Protein AF-A0A7V9PBU8-F1 (afdb_monomer_lite)

Radius of gyration: 23.71 Å; chains: 1; bounding box: 65×58×37 Å

Sequence (82 aa):
MTRRFRFINSLFLIALVFTTLARADEGLPSWLKQAAATSAPAFAKDVQAVVLHKEQQVTLDASGKLVTIDNYAVRILTREGR

Secondary structure (DSSP, 8-state):
--HHHHHHHHHHHHHHHGGG---TTTTS-HHHHHHHHSPPP---TT--EEEEEEEEEEEE-TTS-EEEEEEEEEEE-SGGG-

pLDDT: mean 77.31, std 15.04, range [44.88, 96.44]

Structure (mmCIF, N/CA/C/O backbone):
data_AF-A0A7V9PBU8-F1
#
_entry.id   AF-A0A7V9PBU8-F1
#
loop_
_atom_site.group_PDB
_atom_site.id
_atom_site.type_symbol
_atom_site.label_atom_id
_atom_site.label_alt_id
_atom_site.label_comp_id
_atom_site.label_asym_id
_atom_site.label_entity_id
_atom_site.label_seq_id
_atom_site.pdbx_PDB_ins_code
_atom_site.Cartn_x
_atom_site.Cartn_y
_atom_site.Cartn_z
_atom_site.occupancy
_atom_site.B_iso_or_equiv
_atom_site.auth_seq_id
_atom_site.auth_c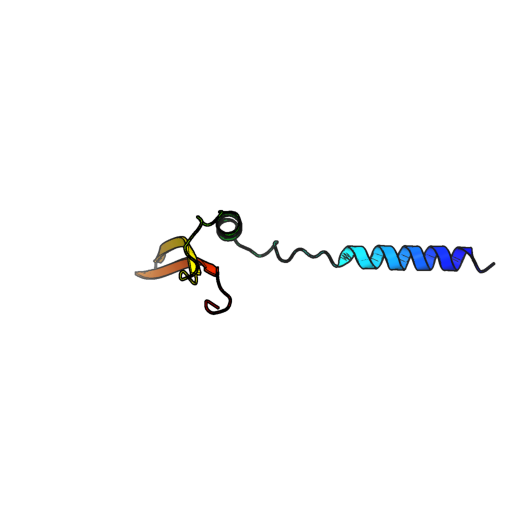omp_id
_atom_site.auth_asym_id
_atom_site.auth_atom_id
_atom_site.pdbx_PDB_model_num
ATOM 1 N N . MET A 1 1 ? 41.791 46.138 0.124 1.00 49.62 1 MET A N 1
ATOM 2 C CA . MET A 1 1 ? 40.925 45.631 1.215 1.00 49.62 1 MET A CA 1
ATOM 3 C C . MET A 1 1 ? 39.654 44.964 0.650 1.00 49.62 1 MET A C 1
ATOM 5 O O . MET A 1 1 ? 38.560 45.261 1.087 1.00 49.62 1 MET A O 1
ATOM 9 N N . THR A 1 2 ? 39.771 44.069 -0.347 1.00 54.00 2 THR A N 1
ATOM 10 C CA . THR A 1 2 ? 38.620 43.571 -1.154 1.00 54.00 2 THR A CA 1
ATOM 11 C C . THR A 1 2 ? 38.562 42.044 -1.318 1.00 54.00 2 THR A C 1
ATOM 13 O O . THR A 1 2 ? 37.571 41.517 -1.814 1.00 54.00 2 THR A O 1
ATOM 16 N N . ARG A 1 3 ? 39.592 41.297 -0.887 1.00 53.75 3 ARG A N 1
ATOM 17 C CA . ARG A 1 3 ? 39.633 39.825 -1.024 1.00 53.75 3 ARG A CA 1
ATOM 18 C C . ARG A 1 3 ? 38.918 39.086 0.113 1.00 53.75 3 ARG A C 1
ATOM 20 O O . ARG A 1 3 ? 38.223 38.116 -0.153 1.00 53.75 3 ARG A O 1
ATOM 27 N N . ARG A 1 4 ? 38.998 39.584 1.354 1.00 55.69 4 ARG A N 1
ATOM 28 C CA . ARG A 1 4 ? 38.332 38.977 2.528 1.00 55.69 4 ARG A CA 1
ATOM 29 C C . ARG A 1 4 ? 36.799 39.048 2.451 1.00 55.69 4 ARG A C 1
ATOM 31 O O . ARG A 1 4 ? 36.127 38.121 2.880 1.00 55.69 4 ARG A O 1
ATOM 38 N N . PHE A 1 5 ? 36.266 40.095 1.817 1.00 44.88 5 PHE A N 1
ATOM 39 C CA . PHE A 1 5 ? 34.824 40.272 1.608 1.00 44.88 5 PHE A CA 1
ATOM 40 C C . PHE A 1 5 ? 34.249 39.285 0.573 1.00 44.88 5 PHE A C 1
ATOM 42 O O . PHE A 1 5 ? 33.143 38.785 0.744 1.00 44.88 5 PHE A O 1
ATOM 49 N N . ARG A 1 6 ? 35.028 38.920 -0.463 1.00 55.47 6 ARG A N 1
ATOM 50 C CA . ARG A 1 6 ? 34.626 37.907 -1.462 1.00 55.47 6 ARG A CA 1
ATOM 51 C C . ARG A 1 6 ? 34.590 36.492 -0.876 1.00 55.47 6 ARG A C 1
ATOM 53 O O . ARG A 1 6 ? 33.710 35.725 -1.240 1.00 55.47 6 ARG A O 1
ATOM 60 N N . PHE A 1 7 ? 35.486 36.173 0.062 1.00 53.84 7 PHE A N 1
ATOM 61 C CA . PHE A 1 7 ? 35.487 34.883 0.764 1.00 53.84 7 PHE A CA 1
ATOM 62 C C . PHE A 1 7 ? 34.285 34.715 1.697 1.00 53.84 7 PHE A C 1
ATOM 64 O O . PHE A 1 7 ? 33.666 33.657 1.690 1.00 53.84 7 PHE A O 1
ATOM 71 N N . ILE A 1 8 ? 33.913 35.761 2.444 1.00 60.56 8 ILE A N 1
ATOM 72 C CA . ILE A 1 8 ? 32.721 35.734 3.307 1.00 60.56 8 ILE A CA 1
ATOM 73 C C . ILE A 1 8 ? 31.448 35.583 2.460 1.00 60.56 8 ILE A C 1
ATOM 75 O O . ILE A 1 8 ? 30.588 34.772 2.791 1.00 60.56 8 ILE A O 1
ATOM 79 N N . ASN A 1 9 ? 31.364 36.281 1.321 1.00 57.00 9 ASN A N 1
ATOM 80 C CA . ASN A 1 9 ? 30.206 36.192 0.427 1.00 57.00 9 ASN A CA 1
ATOM 81 C C . ASN A 1 9 ? 30.102 34.825 -0.287 1.00 57.00 9 ASN A C 1
ATOM 83 O O . ASN A 1 9 ? 29.006 34.301 -0.461 1.00 57.00 9 ASN A O 1
ATOM 87 N N . SER A 1 10 ? 31.233 34.201 -0.651 1.00 59.75 10 SER A N 1
ATOM 88 C CA . SER A 1 10 ? 31.250 32.824 -1.177 1.00 59.75 10 SER A CA 1
ATOM 89 C C . SER A 1 10 ? 30.893 31.777 -0.121 1.00 59.75 10 SER A C 1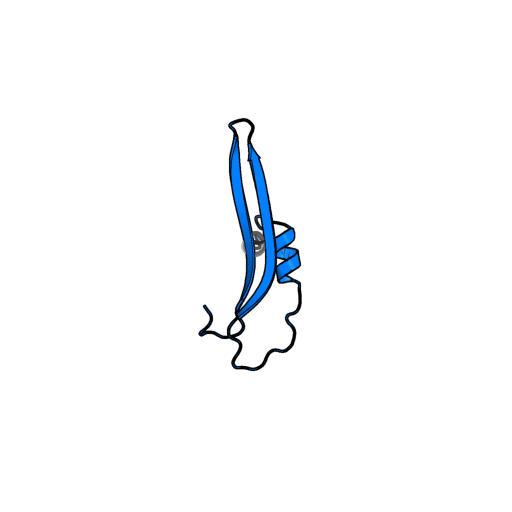
ATOM 91 O O . SER A 1 10 ? 30.218 30.805 -0.447 1.00 59.75 10 SER A O 1
ATOM 93 N N . LEU A 1 11 ? 31.303 31.969 1.137 1.00 59.88 11 LEU A N 1
ATOM 94 C CA . LEU A 1 11 ? 30.937 31.065 2.230 1.00 59.88 11 LEU A CA 1
ATOM 95 C C . LEU A 1 11 ? 29.428 31.125 2.520 1.00 59.88 11 LEU A C 1
ATOM 97 O O . LEU A 1 11 ? 28.800 30.094 2.749 1.00 59.88 11 LEU A O 1
ATOM 101 N N . PHE A 1 12 ? 28.835 32.318 2.425 1.00 59.44 12 PHE A N 1
ATOM 102 C CA . PHE A 1 12 ? 27.393 32.520 2.576 1.00 59.44 12 PHE A CA 1
ATOM 103 C C . PHE A 1 12 ? 26.585 31.867 1.440 1.00 59.44 12 PHE A C 1
ATOM 105 O O . PHE A 1 12 ? 25.544 31.262 1.685 1.00 59.44 12 PHE A O 1
ATOM 112 N N . LEU A 1 13 ? 27.096 31.910 0.204 1.00 60.06 13 LEU A N 1
ATOM 113 C CA . LEU A 1 13 ? 26.482 31.238 -0.948 1.00 60.06 13 LEU A CA 1
ATOM 114 C C . LEU A 1 13 ? 26.520 29.705 -0.844 1.00 60.06 13 LEU A C 1
ATOM 116 O O . LEU A 1 13 ? 25.555 29.057 -1.235 1.00 60.06 13 LEU A O 1
ATOM 120 N N . ILE A 1 14 ? 27.584 29.119 -0.286 1.00 61.06 14 ILE A N 1
ATOM 121 C CA . ILE A 1 14 ? 27.660 27.664 -0.055 1.00 61.06 14 ILE A CA 1
ATOM 122 C C . ILE A 1 14 ? 26.696 27.238 1.060 1.00 61.06 14 ILE A C 1
ATOM 124 O O . ILE A 1 14 ? 26.023 26.219 0.924 1.00 61.06 14 ILE A O 1
ATOM 128 N N . ALA A 1 15 ? 26.567 28.030 2.128 1.00 60.41 15 ALA A N 1
ATOM 129 C CA . ALA A 1 15 ? 25.629 27.741 3.214 1.00 60.41 15 ALA A CA 1
ATOM 130 C C . ALA A 1 15 ? 24.156 27.747 2.753 1.00 60.41 15 ALA A C 1
ATOM 132 O O . ALA A 1 15 ? 23.359 26.956 3.253 1.00 60.41 15 ALA A O 1
ATOM 133 N N . LEU A 1 16 ? 23.802 28.576 1.762 1.00 58.88 16 LEU A N 1
ATOM 134 C CA . LEU A 1 16 ? 22.440 28.652 1.221 1.00 58.88 16 LEU A CA 1
ATOM 135 C C . LEU A 1 16 ? 22.054 27.439 0.350 1.00 58.88 16 LEU A C 1
ATOM 137 O O . LEU A 1 16 ? 20.874 27.139 0.207 1.00 58.88 16 LEU A O 1
ATOM 141 N N . VAL A 1 17 ? 23.023 26.711 -0.214 1.00 60.09 17 VAL A N 1
ATOM 142 C CA . VAL A 1 17 ? 22.746 25.507 -1.023 1.00 60.09 17 VAL A CA 1
ATOM 143 C C . VAL A 1 17 ? 22.359 24.308 -0.147 1.00 60.09 17 VAL A C 1
ATOM 145 O O . VAL A 1 17 ? 21.601 23.449 -0.589 1.00 60.09 17 VAL A O 1
ATOM 148 N N . PHE A 1 18 ? 22.812 24.252 1.109 1.00 58.12 18 PHE A N 1
ATOM 149 C CA . PHE A 1 18 ? 22.543 23.114 1.998 1.00 58.12 18 PHE A CA 1
ATOM 150 C C . PHE A 1 18 ? 21.132 23.098 2.606 1.00 58.12 18 PHE A C 1
ATOM 152 O O . PHE A 1 18 ? 20.692 22.048 3.072 1.00 58.12 18 PHE A O 1
ATOM 159 N N . THR A 1 19 ? 20.396 24.212 2.591 1.00 57.84 19 THR A N 1
ATOM 160 C CA . THR A 1 19 ? 19.058 24.292 3.206 1.00 57.84 19 THR A CA 1
ATOM 161 C C . THR A 1 19 ? 17.931 23.747 2.326 1.00 57.84 19 THR A C 1
ATOM 163 O O . THR A 1 19 ? 16.808 23.613 2.805 1.00 57.84 19 THR A O 1
ATOM 166 N N . THR A 1 20 ? 18.197 23.384 1.066 1.00 56.28 20 THR A N 1
ATOM 167 C CA . THR A 1 20 ? 17.168 22.874 0.136 1.00 56.28 20 THR A CA 1
ATOM 168 C C . THR A 1 20 ? 17.022 21.352 0.132 1.00 56.28 20 THR A C 1
ATOM 170 O O . THR A 1 20 ? 16.177 20.821 -0.585 1.00 56.28 20 THR A O 1
ATOM 173 N N . LEU A 1 21 ? 17.756 20.629 0.985 1.00 55.69 21 LEU A N 1
ATOM 174 C CA . LEU A 1 21 ? 17.533 19.201 1.244 1.00 55.69 21 LEU A CA 1
ATOM 175 C C . LEU A 1 21 ? 16.333 18.984 2.187 1.00 55.69 21 LEU A C 1
ATOM 177 O O . LEU A 1 21 ? 16.408 18.205 3.135 1.00 55.69 21 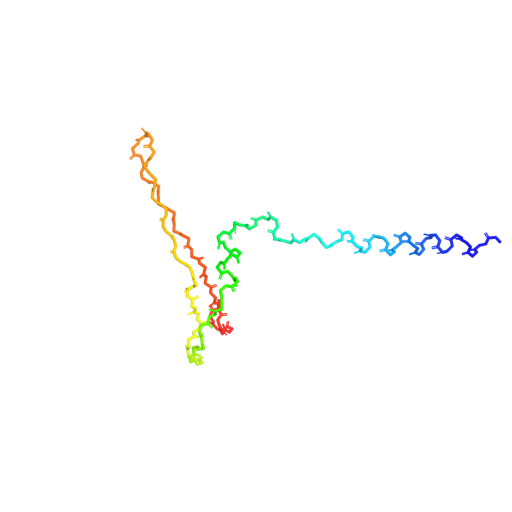LEU A O 1
ATOM 181 N N . ALA A 1 22 ? 15.216 19.670 1.939 1.00 52.94 22 ALA A N 1
ATOM 182 C CA . ALA A 1 22 ? 13.943 19.327 2.554 1.00 52.94 22 ALA A CA 1
ATOM 183 C C . ALA A 1 22 ? 13.518 17.968 1.985 1.00 52.94 22 ALA A C 1
ATOM 185 O O . ALA A 1 22 ? 13.086 17.846 0.836 1.00 52.94 22 ALA A O 1
ATOM 186 N N . ARG A 1 23 ? 13.734 16.910 2.767 1.00 55.84 23 ARG A N 1
ATOM 187 C CA . ARG A 1 23 ? 13.363 15.547 2.394 1.00 55.84 23 ARG A CA 1
ATOM 188 C C . ARG A 1 23 ? 11.838 15.497 2.337 1.00 55.84 23 ARG A C 1
ATOM 190 O O . ARG A 1 23 ? 11.191 15.612 3.370 1.00 55.84 23 ARG A O 1
ATOM 197 N N . ALA A 1 24 ? 11.266 15.241 1.159 1.00 59.00 24 ALA A N 1
ATOM 198 C CA . ALA A 1 24 ? 9.825 15.023 0.934 1.00 59.00 24 ALA A CA 1
ATOM 199 C C . ALA A 1 24 ? 9.234 13.799 1.683 1.00 59.00 24 ALA A C 1
ATOM 201 O O . ALA A 1 24 ? 8.155 13.309 1.371 1.00 59.00 24 ALA A O 1
ATOM 202 N N . ASP A 1 25 ? 9.972 13.280 2.656 1.00 60.38 25 ASP A N 1
ATOM 203 C CA . ASP A 1 25 ? 9.740 12.053 3.392 1.00 60.38 25 ASP A CA 1
ATOM 204 C C . ASP A 1 25 ? 8.985 12.334 4.709 1.00 60.38 25 ASP A C 1
ATOM 206 O O . ASP A 1 25 ? 8.338 11.449 5.258 1.00 60.38 25 ASP A O 1
ATOM 210 N N . GLU A 1 26 ? 9.009 13.565 5.233 1.00 62.88 26 GLU A N 1
ATOM 211 C CA . GLU A 1 26 ? 8.401 13.911 6.534 1.00 62.88 26 GLU A CA 1
ATOM 212 C C . GLU A 1 26 ? 6.866 13.786 6.573 1.00 62.88 26 GLU A C 1
ATOM 214 O O . GLU A 1 26 ? 6.302 13.620 7.650 1.00 62.88 26 GLU A O 1
ATOM 219 N N . GLY A 1 27 ? 6.190 13.795 5.419 1.00 69.62 27 GLY A N 1
ATOM 220 C CA . GLY A 1 27 ? 4.726 13.694 5.326 1.00 69.62 27 GLY A CA 1
ATOM 221 C C . GLY A 1 27 ? 4.172 12.307 4.987 1.00 69.62 27 GLY A C 1
ATOM 222 O O . GLY A 1 27 ? 2.957 12.155 4.881 1.00 69.62 27 GLY A O 1
ATOM 223 N N . LEU A 1 28 ? 5.021 11.298 4.766 1.00 79.62 28 LEU A N 1
ATOM 224 C CA . LEU A 1 28 ? 4.548 9.971 4.361 1.00 79.62 28 LEU A CA 1
ATOM 225 C C . LEU A 1 28 ? 4.215 9.109 5.589 1.00 79.62 28 LEU A C 1
ATOM 227 O O . LEU A 1 28 ? 5.049 9.011 6.498 1.00 79.62 28 LEU A O 1
ATOM 231 N N . PRO A 1 29 ? 3.055 8.423 5.608 1.00 83.19 29 PRO A N 1
ATOM 232 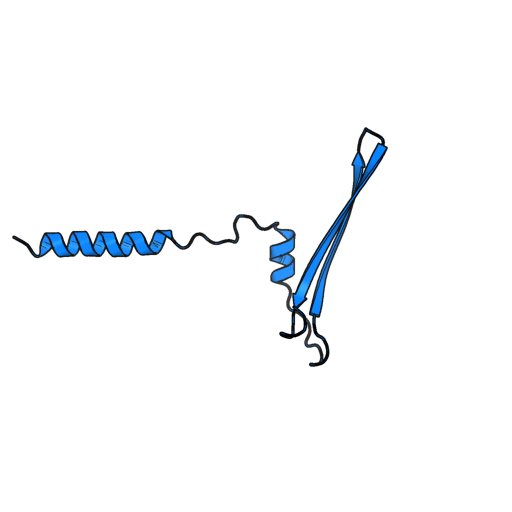C CA . PRO A 1 29 ? 2.736 7.450 6.645 1.00 83.19 29 PRO A CA 1
ATOM 233 C C . PRO A 1 29 ? 3.835 6.391 6.787 1.00 83.19 29 PRO A C 1
ATOM 235 O O . PRO A 1 29 ? 4.406 5.931 5.794 1.00 83.19 29 PRO A O 1
ATOM 238 N N . SER A 1 30 ? 4.120 5.972 8.020 1.00 85.00 30 SER A N 1
ATOM 239 C CA . SER A 1 30 ? 5.168 4.983 8.311 1.00 85.00 30 SER A CA 1
ATOM 240 C C . SER A 1 30 ? 4.961 3.666 7.554 1.00 85.00 30 SER A C 1
ATOM 242 O O . SER A 1 30 ? 5.925 3.132 7.002 1.00 85.00 30 SER A O 1
ATOM 244 N N . TRP A 1 31 ? 3.711 3.202 7.441 1.00 83.38 31 TRP A N 1
ATOM 245 C CA . TRP A 1 31 ? 3.353 1.986 6.703 1.00 83.38 31 TRP A CA 1
ATOM 246 C C . TRP A 1 31 ? 3.747 2.064 5.221 1.00 83.38 31 TRP A C 1
ATOM 248 O O . TRP A 1 31 ? 4.219 1.083 4.647 1.00 83.38 31 TRP A O 1
ATOM 258 N N . LEU A 1 32 ? 3.634 3.246 4.605 1.00 84.75 32 LEU A N 1
ATOM 259 C CA . LEU A 1 32 ? 3.946 3.441 3.191 1.00 84.75 32 LEU A CA 1
ATOM 260 C C . LEU A 1 32 ? 5.456 3.390 2.947 1.00 84.75 32 LEU A C 1
ATOM 262 O O . LEU A 1 32 ? 5.907 2.785 1.974 1.00 84.75 32 LEU A O 1
ATOM 266 N N . LYS A 1 33 ? 6.251 3.964 3.857 1.00 85.81 33 LYS A N 1
ATOM 267 C CA . LYS A 1 33 ? 7.719 3.875 3.799 1.00 85.81 33 LYS A CA 1
ATOM 268 C C . LYS A 1 33 ? 8.199 2.435 3.937 1.00 85.81 33 LYS A C 1
ATOM 270 O O . LYS A 1 33 ? 9.085 2.005 3.201 1.00 85.81 33 LYS A O 1
ATOM 275 N N . GLN A 1 34 ? 7.594 1.683 4.855 1.00 86.19 34 GLN A N 1
ATOM 276 C CA . GLN A 1 34 ? 7.899 0.267 5.052 1.00 86.19 34 GLN A CA 1
ATOM 277 C C . GLN A 1 34 ? 7.542 -0.558 3.811 1.00 86.19 34 GLN A C 1
ATOM 279 O O . GLN A 1 34 ? 8.372 -1.335 3.344 1.00 86.19 34 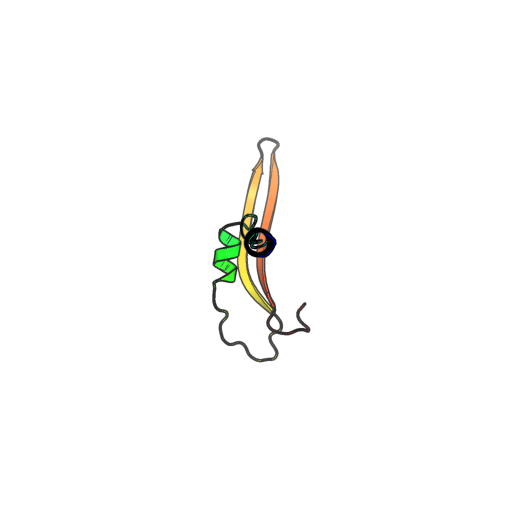GLN A O 1
ATOM 284 N N . ALA A 1 35 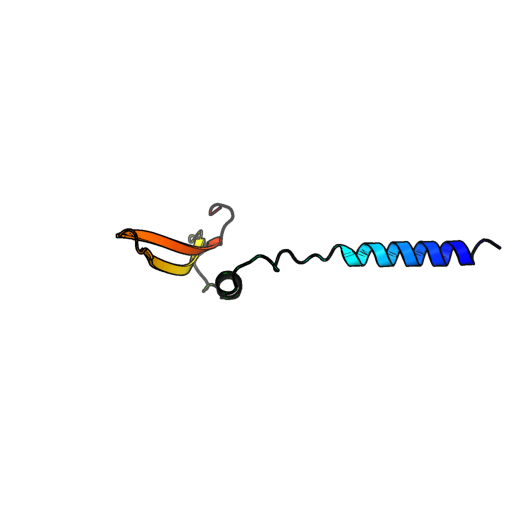? 6.362 -0.335 3.227 1.00 86.62 35 ALA A N 1
ATOM 285 C CA . ALA A 1 35 ? 5.945 -1.001 1.996 1.00 86.62 35 ALA A CA 1
ATOM 286 C C . ALA A 1 35 ? 6.856 -0.661 0.803 1.00 86.62 35 ALA A C 1
ATOM 288 O O . ALA A 1 35 ? 7.187 -1.529 -0.002 1.00 86.62 35 ALA A O 1
ATOM 289 N N . ALA A 1 36 ? 7.314 0.590 0.695 1.00 84.06 36 ALA A N 1
ATOM 290 C CA . ALA A 1 36 ? 8.248 1.006 -0.350 1.00 84.06 36 ALA A CA 1
ATOM 291 C C . ALA A 1 36 ? 9.631 0.348 -0.207 1.00 84.06 36 ALA A C 1
ATOM 293 O O . ALA A 1 36 ? 10.278 0.070 -1.219 1.00 84.06 36 ALA A O 1
ATOM 294 N N . ALA A 1 37 ? 10.069 0.068 1.024 1.00 85.69 37 ALA A N 1
ATOM 295 C CA . ALA A 1 37 ? 11.325 -0.623 1.305 1.00 85.69 37 ALA A CA 1
ATOM 296 C C . ALA A 1 37 ? 11.277 -2.130 0.984 1.00 85.69 37 ALA A C 1
ATOM 298 O O . ALA A 1 37 ? 12.325 -2.760 0.846 1.00 85.69 37 ALA A O 1
ATOM 299 N N . THR A 1 38 ? 10.089 -2.723 0.829 1.00 84.56 38 THR A N 1
ATOM 300 C CA . THR A 1 38 ? 9.937 -4.132 0.450 1.00 84.56 38 THR A CA 1
ATOM 301 C C . THR A 1 38 ? 10.479 -4.369 -0.961 1.00 84.56 38 THR A C 1
ATOM 303 O O . THR A 1 38 ? 10.088 -3.694 -1.918 1.00 84.56 38 THR A O 1
ATOM 306 N N . SER A 1 39 ? 11.387 -5.332 -1.134 1.00 77.31 39 SER A N 1
ATOM 307 C CA . SER A 1 39 ? 11.824 -5.759 -2.465 1.00 77.31 39 SER A CA 1
ATOM 308 C C . SER A 1 39 ? 10.706 -6.548 -3.149 1.00 77.31 39 SER A C 1
ATOM 310 O O . SER A 1 39 ? 10.032 -7.373 -2.539 1.00 77.31 39 SER A O 1
ATOM 312 N N . ALA A 1 40 ? 10.478 -6.262 -4.429 1.00 77.00 40 ALA A N 1
ATOM 313 C CA . ALA A 1 40 ? 9.565 -7.062 -5.231 1.00 77.00 40 ALA A CA 1
ATOM 314 C C . ALA A 1 40 ? 10.334 -8.306 -5.701 1.00 77.00 40 ALA A C 1
ATOM 316 O O . ALA A 1 40 ? 11.483 -8.154 -6.131 1.00 77.00 40 ALA A O 1
ATOM 317 N N . PRO A 1 41 ? 9.740 -9.510 -5.640 1.00 77.44 41 PRO A N 1
ATOM 318 C CA . PRO A 1 41 ? 10.284 -10.680 -6.319 1.00 77.44 41 PRO A CA 1
ATOM 319 C C . PRO A 1 41 ? 10.569 -10.396 -7.800 1.00 77.44 41 PRO A C 1
ATOM 321 O O . PRO A 1 41 ? 9.983 -9.493 -8.398 1.00 77.44 41 PRO A O 1
ATOM 324 N N . ALA A 1 42 ? 11.474 -11.163 -8.406 1.00 78.50 42 ALA A N 1
ATOM 325 C CA . ALA A 1 42 ? 11.721 -11.057 -9.838 1.00 78.50 42 ALA A CA 1
ATOM 326 C C . ALA A 1 42 ? 10.503 -11.601 -10.600 1.00 78.50 42 ALA A C 1
ATOM 328 O O . ALA A 1 42 ? 10.279 -12.809 -10.648 1.00 78.50 42 ALA A O 1
ATOM 329 N N . PHE A 1 43 ? 9.706 -10.698 -11.166 1.00 78.75 43 PHE A N 1
ATOM 330 C CA . PHE A 1 43 ? 8.583 -11.037 -12.032 1.00 78.75 43 PHE A CA 1
ATOM 331 C C . PHE A 1 43 ? 9.025 -11.059 -13.499 1.00 78.75 43 PHE A C 1
ATOM 333 O O . PHE A 1 43 ? 10.009 -10.418 -13.879 1.00 78.75 43 PHE A O 1
ATOM 340 N N . ALA A 1 44 ? 8.306 -11.817 -14.327 1.00 76.19 44 ALA A N 1
ATOM 341 C CA . ALA A 1 44 ? 8.525 -11.819 -15.766 1.00 76.19 44 ALA A CA 1
ATOM 342 C C . ALA A 1 44 ? 8.199 -10.436 -16.375 1.00 76.19 44 ALA A C 1
ATOM 344 O O . ALA A 1 44 ? 7.496 -9.619 -15.779 1.00 76.19 44 ALA A O 1
ATOM 345 N N . LYS A 1 45 ? 8.781 -10.138 -17.547 1.00 75.00 45 LYS A N 1
ATOM 346 C CA . LYS A 1 45 ? 8.746 -8.796 -18.173 1.00 75.00 45 LYS A CA 1
ATOM 347 C C . LYS A 1 45 ? 7.346 -8.335 -18.602 1.00 75.00 45 LYS A C 1
ATOM 349 O O . LYS A 1 45 ? 7.173 -7.176 -18.958 1.00 75.00 45 LYS A O 1
ATOM 354 N N . ASP A 1 46 ? 6.388 -9.247 -18.615 1.00 82.81 46 ASP A N 1
ATOM 355 C CA . ASP A 1 46 ? 4.974 -9.035 -18.907 1.00 82.81 46 ASP A CA 1
ATOM 356 C C . ASP A 1 46 ? 4.184 -8.493 -17.703 1.00 82.81 46 ASP A C 1
ATOM 358 O O . ASP A 1 46 ? 3.087 -7.961 -17.879 1.00 82.81 46 ASP A O 1
ATOM 362 N N . VAL A 1 47 ? 4.737 -8.562 -16.487 1.00 85.94 47 VAL A N 1
ATOM 363 C CA . VAL A 1 47 ? 4.095 -8.026 -15.282 1.00 85.94 47 VAL A CA 1
ATOM 364 C C . VAL A 1 47 ? 4.344 -6.522 -15.173 1.00 85.94 47 VAL A C 1
ATOM 366 O O . VAL A 1 47 ? 5.458 -6.069 -14.918 1.00 85.94 47 VAL A O 1
ATOM 369 N N . GLN A 1 48 ? 3.278 -5.739 -15.331 1.00 87.31 48 GLN A N 1
ATOM 370 C CA . GLN A 1 48 ? 3.370 -4.278 -15.409 1.00 87.31 48 GLN A CA 1
ATOM 371 C C . GLN A 1 48 ? 3.493 -3.596 -14.039 1.00 87.31 48 GLN A C 1
ATOM 373 O O . GLN A 1 48 ? 4.201 -2.595 -13.899 1.00 87.31 48 GLN A O 1
ATOM 378 N N . ALA A 1 49 ? 2.821 -4.133 -13.020 1.00 88.62 49 ALA A N 1
ATOM 379 C CA . ALA A 1 49 ? 2.812 -3.597 -11.664 1.00 88.62 49 ALA A CA 1
ATOM 380 C C . ALA A 1 49 ? 2.496 -4.690 -10.637 1.00 88.62 49 ALA A C 1
ATOM 382 O O . ALA A 1 49 ? 1.872 -5.701 -10.959 1.00 88.62 49 ALA A O 1
ATOM 383 N N . VAL A 1 50 ? 2.915 -4.474 -9.391 1.00 88.81 50 VAL A N 1
ATOM 384 C CA . VAL A 1 50 ? 2.703 -5.403 -8.276 1.00 88.81 50 VAL A CA 1
ATOM 385 C C . VAL A 1 50 ? 2.252 -4.668 -7.026 1.00 88.81 50 VAL A C 1
ATOM 387 O O . VAL A 1 50 ? 2.751 -3.590 -6.706 1.00 88.81 50 VAL A O 1
ATOM 390 N N . VAL A 1 51 ? 1.313 -5.263 -6.297 1.00 90.38 51 VAL A N 1
ATOM 391 C CA . VAL A 1 51 ? 0.859 -4.746 -5.003 1.00 90.38 51 VAL A CA 1
ATOM 392 C C . VAL A 1 51 ? 1.812 -5.256 -3.925 1.00 90.38 51 VAL A C 1
ATOM 394 O O . VAL A 1 51 ? 1.928 -6.459 -3.716 1.00 90.38 51 VAL A O 1
ATOM 397 N N . LEU A 1 52 ? 2.509 -4.339 -3.258 1.00 89.44 52 LEU A N 1
ATOM 398 C CA . LEU A 1 52 ? 3.434 -4.634 -2.160 1.00 89.44 52 LEU A CA 1
ATOM 399 C C . LEU A 1 52 ? 2.736 -4.634 -0.801 1.00 89.44 52 LEU A C 1
ATOM 401 O O . LEU A 1 52 ? 3.167 -5.322 0.119 1.00 89.44 52 LEU A O 1
ATOM 405 N N . HIS A 1 53 ? 1.669 -3.848 -0.671 1.00 88.19 53 HIS A N 1
ATOM 406 C CA . HIS A 1 53 ? 0.902 -3.741 0.559 1.00 88.19 53 HIS A CA 1
ATOM 407 C C . HIS A 1 53 ? -0.572 -3.522 0.242 1.00 88.19 53 HIS A C 1
ATOM 409 O O . HIS A 1 53 ? -0.902 -2.750 -0.662 1.00 88.19 53 HIS A O 1
ATOM 415 N N . LYS A 1 54 ? -1.434 -4.202 0.996 1.00 90.94 54 LYS A N 1
ATOM 416 C CA . LYS A 1 54 ? -2.884 -4.042 0.978 1.00 90.94 54 LYS A CA 1
ATOM 417 C C . LYS A 1 54 ? -3.369 -4.059 2.421 1.00 90.94 54 LYS A C 1
ATOM 419 O O . LYS A 1 54 ? -3.222 -5.071 3.101 1.00 90.94 54 LYS A O 1
ATOM 424 N N . GLU A 1 55 ? -3.956 -2.958 2.852 1.00 90.56 55 GLU A N 1
ATOM 425 C CA . GLU A 1 55 ? -4.563 -2.798 4.168 1.00 90.56 55 GLU A CA 1
ATOM 426 C C . GLU A 1 55 ? -5.977 -2.245 3.992 1.00 90.56 55 GLU A C 1
ATOM 428 O O . GLU A 1 55 ? -6.225 -1.419 3.118 1.00 90.56 55 GLU A O 1
ATOM 433 N N . GLN A 1 56 ? -6.903 -2.712 4.824 1.00 93.56 56 GLN A N 1
ATOM 434 C CA . GLN A 1 56 ? -8.267 -2.210 4.879 1.00 93.56 56 GLN A CA 1
ATOM 435 C C . GLN A 1 56 ? -8.598 -1.867 6.329 1.00 93.56 56 GLN A C 1
ATOM 437 O O . GLN A 1 56 ? -8.551 -2.731 7.206 1.00 93.56 56 GLN A O 1
ATOM 442 N N . GLN A 1 57 ? -8.965 -0.614 6.573 1.00 92.19 57 GLN A N 1
ATOM 443 C CA . GLN A 1 57 ? -9.429 -0.137 7.866 1.00 92.19 57 GLN A CA 1
ATOM 444 C C . GLN A 1 57 ? -10.938 0.080 7.804 1.00 92.19 57 GLN A C 1
ATOM 446 O O . GLN A 1 57 ? -11.424 0.890 7.017 1.00 92.19 57 GLN A O 1
ATOM 451 N N . VAL A 1 58 ? -11.682 -0.622 8.657 1.00 95.31 58 VAL A N 1
ATOM 452 C CA . VAL A 1 58 ? -13.131 -0.448 8.799 1.00 95.31 58 VAL A CA 1
ATOM 453 C C . VAL A 1 58 ? -13.415 0.138 10.175 1.00 95.31 58 VAL A C 1
ATOM 455 O O . VAL A 1 58 ? -13.017 -0.420 11.195 1.00 95.31 58 VAL A O 1
ATOM 458 N N . THR A 1 59 ? -14.099 1.274 10.213 1.00 95.12 59 THR A N 1
ATOM 459 C CA . THR A 1 59 ? -14.460 1.979 11.441 1.00 95.12 59 THR A CA 1
ATOM 460 C C . THR A 1 59 ? -15.957 2.243 11.440 1.00 95.12 59 THR A C 1
ATOM 462 O O . THR A 1 59 ? -16.488 2.811 10.492 1.00 95.12 59 THR A O 1
ATOM 465 N N . LEU A 1 60 ? -16.641 1.831 12.504 1.00 96.44 60 LEU A N 1
ATOM 466 C CA . LEU A 1 60 ? -18.022 2.220 12.763 1.00 96.44 60 LEU A CA 1
ATOM 467 C C . LEU A 1 60 ? -18.000 3.422 13.705 1.00 96.44 60 LEU A C 1
ATOM 469 O O . LEU A 1 60 ? -17.449 3.326 14.803 1.00 96.44 60 LEU A O 1
ATOM 473 N N . ASP A 1 61 ? -18.552 4.550 13.277 1.00 90.31 61 ASP A N 1
ATOM 474 C CA . ASP A 1 61 ? -18.645 5.726 14.136 1.00 90.31 61 ASP A CA 1
ATOM 475 C C . ASP A 1 61 ? -19.874 5.672 15.062 1.00 90.31 61 ASP A C 1
ATOM 477 O O . ASP A 1 61 ? -20.789 4.864 14.890 1.00 90.31 61 ASP A O 1
ATOM 481 N N . ALA A 1 62 ? -19.905 6.552 16.065 1.00 91.62 62 ALA A N 1
ATOM 482 C CA . ALA A 1 62 ? -21.001 6.621 17.036 1.00 91.62 62 ALA A CA 1
ATOM 483 C C . ALA A 1 62 ? -22.351 7.046 16.422 1.00 91.62 62 ALA A C 1
ATOM 485 O O . ALA A 1 62 ? -23.386 6.893 17.067 1.00 91.62 62 ALA A O 1
ATOM 486 N N . SER A 1 63 ? -22.356 7.565 15.189 1.00 92.12 63 SER A N 1
ATOM 487 C CA . SER A 1 63 ? -23.579 7.864 14.437 1.00 92.12 63 SER A CA 1
ATOM 488 C C . SER A 1 63 ? -24.135 6.641 13.698 1.00 92.12 63 SER A C 1
ATOM 490 O O . SER A 1 63 ? -25.210 6.714 13.107 1.00 92.12 63 SER A O 1
ATOM 492 N N . GLY A 1 64 ? -23.424 5.508 13.745 1.00 93.75 64 GLY A N 1
ATOM 493 C CA . GLY A 1 64 ? -23.770 4.284 13.030 1.00 93.75 64 GLY A CA 1
ATOM 494 C C . GLY A 1 64 ? -23.286 4.266 11.580 1.00 93.75 64 GLY A C 1
ATOM 495 O O . GLY A 1 64 ? -23.655 3.365 10.826 1.00 93.75 64 GLY A O 1
ATOM 496 N N . LYS A 1 65 ? -22.457 5.230 11.161 1.00 95.31 65 LYS A N 1
ATOM 497 C CA . LYS A 1 65 ? -21.885 5.256 9.816 1.00 95.31 65 LYS A CA 1
ATOM 498 C C . LYS A 1 65 ? -20.637 4.380 9.771 1.00 95.31 65 LYS A C 1
ATOM 500 O O . LYS A 1 65 ? -19.704 4.527 10.560 1.00 95.31 65 LYS A O 1
ATOM 505 N N . LEU A 1 66 ? -20.622 3.484 8.790 1.00 96.12 66 LEU A N 1
ATOM 506 C CA . LEU A 1 66 ? -19.459 2.677 8.456 1.00 96.12 66 LEU A CA 1
ATOM 507 C C . LEU A 1 66 ? -18.517 3.485 7.552 1.00 96.12 66 LEU A C 1
ATOM 509 O O . LEU A 1 66 ? -18.918 3.968 6.492 1.00 96.12 66 LEU A O 1
ATOM 513 N N . VAL A 1 67 ? -17.258 3.608 7.951 1.00 95.69 67 VAL A N 1
ATOM 514 C CA . VAL A 1 67 ? -16.175 4.191 7.159 1.00 95.69 67 VAL A CA 1
ATOM 515 C C . VAL A 1 67 ? -15.192 3.081 6.828 1.00 95.69 67 VAL A C 1
ATOM 517 O O . VAL A 1 67 ? -14.669 2.425 7.722 1.00 95.69 67 VAL A O 1
ATOM 520 N N . THR A 1 68 ? -14.952 2.864 5.540 1.00 95.44 68 THR A N 1
ATOM 521 C CA . THR A 1 68 ? -13.940 1.920 5.053 1.00 95.44 68 THR A CA 1
ATOM 522 C C . THR A 1 68 ? -12.853 2.701 4.330 1.00 95.44 68 THR A C 1
ATOM 524 O O . THR A 1 68 ? -13.161 3.551 3.496 1.00 95.44 68 THR A O 1
ATOM 527 N N . ILE A 1 69 ? -11.597 2.437 4.676 1.00 93.56 69 ILE A N 1
ATOM 528 C CA . ILE A 1 69 ? -10.409 3.021 4.056 1.00 93.56 69 ILE A CA 1
ATOM 529 C C . ILE A 1 69 ? -9.561 1.868 3.533 1.00 93.56 69 ILE A C 1
ATOM 531 O O . ILE A 1 69 ? -9.094 1.049 4.320 1.00 93.56 69 ILE A O 1
ATOM 535 N N . ASP A 1 70 ? -9.352 1.823 2.220 1.00 94.06 70 ASP A N 1
ATOM 536 C CA . ASP A 1 70 ? -8.485 0.839 1.580 1.00 94.06 70 ASP A CA 1
ATOM 537 C C . ASP A 1 70 ? -7.156 1.491 1.175 1.00 94.06 70 ASP A C 1
ATOM 539 O O . ASP A 1 70 ? -7.117 2.395 0.337 1.00 94.06 70 ASP A O 1
ATOM 543 N N . ASN A 1 71 ? -6.058 1.015 1.757 1.00 92.69 71 ASN A N 1
ATOM 544 C CA . ASN A 1 71 ? -4.699 1.468 1.486 1.00 92.69 71 ASN A CA 1
ATOM 545 C C . ASN A 1 71 ? -3.965 0.441 0.617 1.00 92.69 71 ASN A C 1
ATOM 547 O O . ASN A 1 71 ? -3.882 -0.743 0.955 1.00 92.69 71 ASN A O 1
ATOM 551 N N . TYR A 1 72 ? -3.362 0.907 -0.478 1.00 91.75 72 TYR A N 1
ATOM 552 C CA . TYR A 1 72 ? -2.549 0.080 -1.368 1.00 91.75 72 TYR A CA 1
ATOM 553 C C . TYR A 1 72 ? -1.183 0.721 -1.598 1.00 91.75 72 TYR A C 1
ATOM 555 O O . TYR A 1 72 ? -1.091 1.906 -1.913 1.00 91.75 72 TYR A O 1
ATOM 563 N N . ALA A 1 73 ? -0.119 -0.077 -1.514 1.00 90.38 73 ALA A N 1
ATOM 564 C CA . ALA A 1 73 ? 1.186 0.291 -2.053 1.00 90.38 73 ALA A CA 1
ATOM 565 C C . ALA A 1 73 ? 1.425 -0.515 -3.329 1.00 90.38 73 ALA A C 1
ATOM 567 O O . ALA A 1 73 ? 1.557 -1.738 -3.277 1.00 90.38 73 ALA A O 1
ATOM 568 N N . VAL A 1 74 ? 1.480 0.167 -4.472 1.00 89.88 74 VAL A N 1
ATOM 569 C CA . VAL A 1 74 ? 1.691 -0.459 -5.782 1.00 89.88 74 VAL A CA 1
ATOM 570 C C . VAL A 1 74 ? 3.055 -0.051 -6.316 1.00 89.88 74 VAL A C 1
ATOM 572 O O . VAL A 1 74 ? 3.384 1.132 -6.375 1.00 89.88 74 VAL A O 1
ATOM 575 N N . ARG A 1 75 ? 3.856 -1.033 -6.727 1.00 88.12 75 ARG A N 1
ATOM 576 C CA . ARG A 1 75 ? 5.103 -0.810 -7.451 1.00 88.12 75 ARG A CA 1
ATOM 577 C C . ARG A 1 75 ? 4.881 -1.068 -8.928 1.00 88.12 75 ARG A C 1
ATOM 579 O O . ARG A 1 75 ? 4.583 -2.186 -9.334 1.00 88.12 75 ARG A O 1
ATOM 586 N N . ILE A 1 76 ? 5.086 -0.028 -9.719 1.00 89.19 76 ILE A N 1
ATOM 587 C CA . ILE A 1 76 ? 5.065 -0.095 -11.176 1.00 89.19 76 ILE A CA 1
ATOM 588 C C . ILE A 1 76 ? 6.430 -0.614 -11.643 1.00 89.19 76 ILE A C 1
ATOM 590 O O . ILE A 1 76 ? 7.465 -0.062 -11.265 1.00 89.19 76 ILE A O 1
ATOM 594 N N . LEU A 1 77 ? 6.432 -1.699 -12.417 1.00 86.19 77 LEU A N 1
ATOM 595 C CA . LEU A 1 77 ? 7.639 -2.372 -12.912 1.00 86.19 77 LEU A CA 1
ATOM 596 C C . LEU A 1 77 ? 7.993 -1.946 -14.341 1.00 86.19 77 LEU A C 1
ATOM 598 O O . LEU A 1 77 ? 9.165 -1.948 -14.714 1.00 86.19 77 LEU A O 1
ATOM 602 N N . THR A 1 78 ? 6.994 -1.549 -15.132 1.00 86.50 78 THR A N 1
ATOM 603 C CA . THR A 1 78 ? 7.165 -1.116 -16.525 1.00 86.50 78 THR A CA 1
ATOM 604 C C . THR A 1 78 ? 6.582 0.268 -16.752 1.00 86.50 78 THR A C 1
ATOM 606 O O . THR A 1 78 ? 5.597 0.636 -16.122 1.00 86.50 78 THR A O 1
ATOM 609 N N . ARG A 1 79 ? 7.121 1.019 -17.718 1.00 81.62 79 ARG A N 1
ATOM 610 C CA . ARG A 1 79 ? 6.616 2.362 -18.049 1.00 81.62 79 ARG A CA 1
ATOM 611 C C . ARG A 1 79 ? 5.143 2.372 -18.465 1.00 81.62 79 ARG A C 1
ATOM 613 O O . ARG A 1 79 ? 4.439 3.307 -18.114 1.00 81.62 79 ARG A O 1
ATOM 620 N N . GLU A 1 80 ? 4.698 1.314 -19.137 1.00 83.50 80 GLU A N 1
ATOM 621 C CA . GLU A 1 80 ? 3.304 1.144 -19.573 1.00 83.50 80 GLU A CA 1
ATOM 622 C C . GLU A 1 80 ? 2.333 0.826 -18.425 1.00 83.50 80 GLU A C 1
ATOM 624 O O . GLU A 1 80 ? 1.128 0.813 -18.629 1.00 83.50 80 GLU A O 1
ATOM 629 N N . GLY A 1 81 ? 2.846 0.576 -17.215 1.00 71.75 81 GLY A N 1
ATOM 630 C CA . GLY A 1 81 ? 2.037 0.286 -16.030 1.00 71.75 81 GLY A CA 1
ATOM 631 C C . GLY A 1 81 ? 1.676 1.518 -15.192 1.00 71.75 81 GLY A C 1
ATOM 632 O O . GLY A 1 81 ? 1.212 1.340 -14.068 1.00 71.75 81 GLY A O 1
ATOM 633 N N . ARG A 1 82 ? 1.961 2.737 -15.675 1.00 72.12 82 ARG A N 1
ATOM 634 C CA . ARG A 1 82 ? 1.684 4.009 -14.987 1.00 72.12 82 ARG A CA 1
ATOM 635 C C . ARG A 1 82 ? 0.406 4.671 -15.485 1.00 72.12 82 ARG A C 1
ATOM 637 O O . ARG A 1 82 ? 0.215 4.708 -16.715 1.00 72.12 82 ARG A O 1
#

Foldseek 3Di:
DPPVVVVVVVVVVVVVVVVPPPPPCPPDDPVQVVLVPDDDPDDDPPDFKDWSDWDWDWDQDPVRDIDIDIDTDMGGPDPVSD